Protein AF-A0A8J4RJH8-F1 (afdb_monomer)

pLDDT: mean 75.33, std 25.49, range [30.14, 98.44]

Sequence (148 aa):
MELISSLPAVDIFRQKHEINLADLAVNKIEKCAFHELIDPHLGFESDDGVRTMTILVAKLAFQCLQQDTETRPSMDEVLEALKKIQSGKDAHEDQEMAYDDAGILNVQQPASPDLDEVRVLRNKRLPVSIEDVTDFWTSRPTTPNVSG

Organism: NCBI:txid60419

Nearest PDB structures (foldseek):
  7xdx-assembly2_B  TM=8.743E-01  e=8.178E-04  Arabidopsis thaliana
  7xdv-assembly2_B  TM=8.844E-01  e=1.635E-03  Arabidopsis thaliana
  7xdw-assembly2_B  TM=8.854E-01  e=1.945E-03  Arabidopsis thaliana
  6j5u-assembly1_B  TM=8.355E-01  e=6.981E-02  Arabidopsis thaliana
  8opc-assembly1_Aa  TM=2.455E-01  e=4.213E+00  Potato virus Y strain NTN

Structure (mmCIF, N/CA/C/O backbone):
data_AF-A0A8J4RJH8-F1
#
_entry.id   AF-A0A8J4RJH8-F1
#
loop_
_atom_site.group_PDB
_atom_site.id
_atom_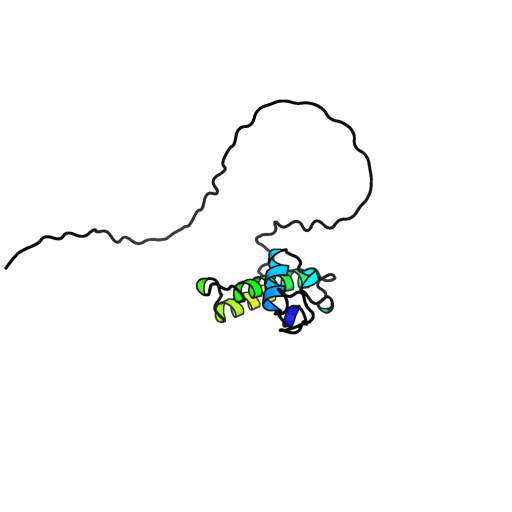site.type_symbol
_atom_site.label_atom_id
_atom_site.label_alt_id
_atom_site.label_comp_id
_atom_site.label_asym_id
_atom_site.label_entity_id
_atom_site.label_seq_id
_atom_site.pdbx_PDB_ins_code
_atom_site.Cartn_x
_atom_site.Cartn_y
_atom_site.Cartn_z
_atom_site.occupancy
_atom_site.B_iso_or_equiv
_atom_site.auth_seq_id
_atom_site.auth_comp_id
_atom_site.auth_asym_id
_atom_site.auth_atom_id
_atom_site.pdbx_PDB_model_num
ATOM 1 N N . MET A 1 1 ? -3.289 -4.112 0.891 1.00 94.12 1 MET A N 1
ATOM 2 C CA . MET A 1 1 ? -1.961 -4.632 1.286 1.00 94.12 1 MET A CA 1
ATOM 3 C C . MET A 1 1 ? -1.730 -6.056 0.820 1.00 94.12 1 MET A C 1
ATOM 5 O O . MET A 1 1 ? -0.709 -6.271 0.193 1.00 94.12 1 MET A O 1
ATOM 9 N N . GLU A 1 2 ? -2.665 -6.987 1.043 1.00 96.88 2 GLU A N 1
ATOM 10 C CA . GLU A 1 2 ? -2.507 -8.415 0.686 1.00 96.88 2 GLU A CA 1
ATOM 11 C C . GLU A 1 2 ? -2.055 -8.648 -0.763 1.00 96.88 2 GLU A C 1
ATOM 13 O O . GLU A 1 2 ? -1.219 -9.505 -1.011 1.00 96.88 2 GLU A O 1
ATOM 18 N N . LEU A 1 3 ? -2.551 -7.844 -1.710 1.00 96.44 3 LEU A N 1
ATOM 19 C CA . LEU A 1 3 ? -2.233 -7.986 -3.133 1.00 96.44 3 LEU A CA 1
ATOM 20 C C . LEU A 1 3 ? -0.740 -7.836 -3.463 1.00 96.44 3 LEU A C 1
ATOM 22 O O . LEU A 1 3 ? -0.245 -8.554 -4.321 1.00 96.44 3 LEU A O 1
ATOM 26 N N . ILE A 1 4 ? -0.044 -6.884 -2.833 1.00 96.88 4 ILE A N 1
ATOM 27 C CA . ILE A 1 4 ? 1.361 -6.592 -3.163 1.00 96.88 4 ILE A CA 1
ATOM 28 C C . ILE A 1 4 ? 2.345 -7.347 -2.272 1.00 96.88 4 ILE A C 1
ATOM 30 O O . ILE A 1 4 ? 3.518 -7.424 -2.612 1.00 96.88 4 ILE A O 1
ATOM 34 N N . SER A 1 5 ? 1.885 -7.862 -1.129 1.00 97.44 5 SER A N 1
ATOM 35 C CA . SER A 1 5 ? 2.726 -8.590 -0.178 1.00 97.44 5 SER A CA 1
ATOM 36 C C . SER A 1 5 ? 2.574 -10.104 -0.269 1.00 97.44 5 SER A C 1
ATOM 38 O O . SER A 1 5 ? 3.444 -10.825 0.208 1.00 97.44 5 SER A O 1
ATOM 40 N N . SER A 1 6 ? 1.454 -10.600 -0.806 1.00 97.56 6 SER A N 1
ATOM 41 C CA . SER A 1 6 ? 1.066 -12.019 -0.754 1.00 97.56 6 SER A CA 1
ATOM 42 C C . SER A 1 6 ? 1.031 -12.599 0.671 1.00 97.56 6 SER A C 1
ATOM 44 O O . SER A 1 6 ? 1.065 -13.813 0.872 1.00 97.56 6 SER A O 1
ATOM 46 N N . LEU A 1 7 ? 0.940 -11.732 1.684 1.00 96.62 7 LEU A N 1
ATOM 47 C CA . LEU A 1 7 ? 0.889 -12.101 3.094 1.00 96.62 7 LEU A CA 1
ATOM 48 C C . LEU A 1 7 ? -0.561 -12.149 3.595 1.00 96.62 7 LEU A C 1
ATOM 50 O O . LEU A 1 7 ? -1.381 -11.335 3.167 1.00 96.62 7 LEU A O 1
ATOM 54 N N . PRO A 1 8 ? -0.887 -13.026 4.563 1.00 97.38 8 PRO A N 1
ATOM 55 C CA . PRO A 1 8 ? -2.215 -13.041 5.165 1.00 97.38 8 PRO A CA 1
ATOM 56 C C . PRO A 1 8 ? -2.471 -11.758 5.965 1.00 97.38 8 PRO A C 1
ATOM 58 O O . PRO A 1 8 ? -1.561 -11.242 6.632 1.00 97.38 8 PRO A O 1
ATOM 61 N N . ALA A 1 9 ? -3.725 -11.289 5.947 1.00 97.50 9 ALA A N 1
ATOM 62 C CA . ALA A 1 9 ? -4.177 -10.123 6.709 1.00 97.50 9 ALA A CA 1
ATOM 63 C C . ALA A 1 9 ? -3.874 -10.218 8.213 1.00 97.50 9 ALA A C 1
ATOM 65 O O . ALA A 1 9 ? -3.610 -9.199 8.849 1.00 97.50 9 ALA A O 1
ATOM 66 N N . VAL A 1 10 ? -3.894 -11.427 8.780 1.00 97.50 10 VAL A N 1
ATOM 67 C CA . VAL A 1 10 ? -3.597 -11.687 10.192 1.00 97.50 10 VAL A CA 1
ATOM 68 C C . VAL A 1 10 ? -2.650 -12.875 10.305 1.00 97.50 10 VAL A C 1
ATOM 70 O O . VAL A 1 10 ? -2.921 -13.939 9.753 1.00 97.50 10 VAL A O 1
ATOM 73 N N . ASP A 1 11 ? -1.568 -12.701 11.057 1.00 97.62 11 ASP A N 1
ATOM 74 C CA . ASP A 1 11 ? -0.585 -13.744 11.340 1.00 97.62 11 ASP A CA 1
ATOM 75 C C . ASP A 1 11 ? -0.105 -13.642 12.792 1.00 97.62 11 ASP A C 1
ATOM 77 O O . ASP A 1 11 ? 0.638 -12.737 13.173 1.00 97.62 11 ASP A O 1
ATOM 81 N N . ILE A 1 12 ? -0.549 -14.588 13.619 1.00 96.56 12 ILE A N 1
ATOM 82 C CA . ILE A 1 12 ? -0.264 -14.618 15.060 1.00 96.56 12 ILE A CA 1
ATOM 83 C C . ILE A 1 12 ? 1.192 -14.968 15.389 1.00 96.56 12 ILE A C 1
ATOM 85 O O . ILE A 1 12 ? 1.592 -14.841 16.545 1.00 96.56 12 ILE A O 1
ATOM 89 N N . PHE A 1 13 ? 1.969 -15.422 14.402 1.00 96.62 13 PHE A N 1
ATOM 90 C CA . PHE A 1 13 ? 3.376 -15.769 14.584 1.00 96.62 13 PHE A CA 1
ATOM 91 C C . PHE A 1 13 ? 4.320 -14.586 14.318 1.00 96.62 13 PHE A C 1
ATOM 93 O O . PHE A 1 13 ? 5.511 -14.688 14.616 1.00 96.62 13 PHE A O 1
ATOM 100 N N . ARG A 1 14 ? 3.812 -13.456 13.801 1.00 93.81 14 ARG A N 1
ATOM 101 C CA . ARG A 1 14 ? 4.585 -12.213 13.637 1.00 93.81 14 ARG A CA 1
ATOM 102 C C . ARG A 1 14 ? 4.897 -11.553 14.977 1.00 93.81 14 ARG A C 1
ATOM 104 O O . ARG A 1 14 ? 4.369 -11.915 16.030 1.00 93.81 14 ARG A O 1
ATOM 111 N N . GLN A 1 15 ? 5.749 -10.528 14.933 1.00 93.00 15 GLN A N 1
ATOM 112 C CA . GLN A 1 15 ? 5.974 -9.676 16.095 1.00 93.00 15 GLN A CA 1
ATOM 113 C C . GLN A 1 15 ? 4.648 -9.091 16.588 1.00 93.00 15 GLN A C 1
ATOM 115 O O . GLN A 1 15 ? 3.759 -8.773 15.803 1.00 93.00 15 GLN A O 1
ATOM 120 N N . LYS A 1 16 ? 4.521 -8.920 17.908 1.00 91.31 16 LYS A N 1
ATOM 121 C CA . LYS A 1 16 ? 3.257 -8.543 18.565 1.00 91.31 16 LYS A CA 1
ATOM 122 C C . LYS A 1 16 ? 2.584 -7.292 17.973 1.00 91.31 16 LYS A C 1
ATOM 124 O O . LYS A 1 16 ? 1.367 -7.183 18.043 1.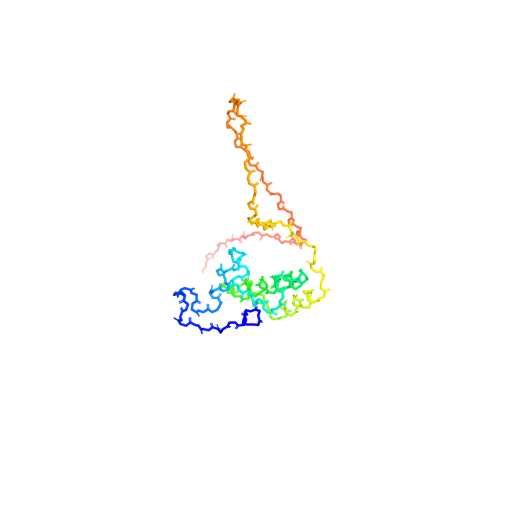00 91.31 16 LYS A O 1
ATOM 129 N N . HIS A 1 17 ? 3.362 -6.364 17.419 1.00 91.31 17 HIS A N 1
ATOM 130 C CA . HIS A 1 17 ? 2.888 -5.110 16.826 1.00 91.31 17 HIS A CA 1
ATOM 131 C C . HIS A 1 17 ? 2.722 -5.167 15.295 1.00 91.31 17 HIS A C 1
ATOM 133 O O . HIS A 1 17 ? 2.472 -4.145 14.677 1.00 91.31 17 HIS A O 1
ATOM 139 N N . GLU A 1 18 ? 2.874 -6.345 14.688 1.00 94.31 18 GLU A N 1
ATOM 140 C CA . GLU A 1 18 ? 2.792 -6.582 13.238 1.00 94.31 18 GLU A CA 1
ATOM 141 C C . GLU A 1 18 ? 1.884 -7.784 12.908 1.00 94.31 18 GLU A C 1
ATOM 143 O O . GLU A 1 18 ? 1.876 -8.281 11.781 1.00 94.31 18 GLU A O 1
ATOM 148 N N . ILE A 1 19 ? 1.108 -8.273 13.888 1.00 97.19 19 ILE A N 1
ATOM 149 C CA . ILE A 1 19 ? 0.159 -9.385 13.704 1.00 97.19 19 ILE A CA 1
ATOM 150 C C . ILE A 1 19 ? -0.830 -9.058 12.582 1.00 97.19 19 ILE A C 1
ATOM 152 O O . ILE A 1 19 ? -1.120 -9.909 11.740 1.00 97.19 19 ILE A O 1
ATOM 156 N N . ASN A 1 20 ? -1.334 -7.822 12.556 1.00 97.31 20 ASN A N 1
ATOM 157 C CA . ASN A 1 20 ? -2.140 -7.325 11.454 1.00 97.31 20 ASN A CA 1
ATOM 158 C C . ASN A 1 20 ? -1.225 -6.859 10.315 1.00 97.31 20 ASN A C 1
ATOM 160 O O . ASN A 1 20 ? -0.275 -6.105 10.525 1.00 97.31 20 ASN A O 1
ATOM 164 N N . LEU A 1 21 ? -1.541 -7.271 9.091 1.00 97.88 21 LEU A N 1
ATOM 165 C CA . LEU A 1 21 ? -0.817 -6.850 7.899 1.00 97.88 21 LEU A CA 1
ATOM 166 C C . LEU A 1 21 ? -0.846 -5.328 7.692 1.00 97.88 21 LEU A C 1
ATOM 168 O O . LEU A 1 21 ? 0.108 -4.787 7.148 1.00 97.88 21 LEU A O 1
ATOM 172 N N . ALA A 1 22 ? -1.905 -4.636 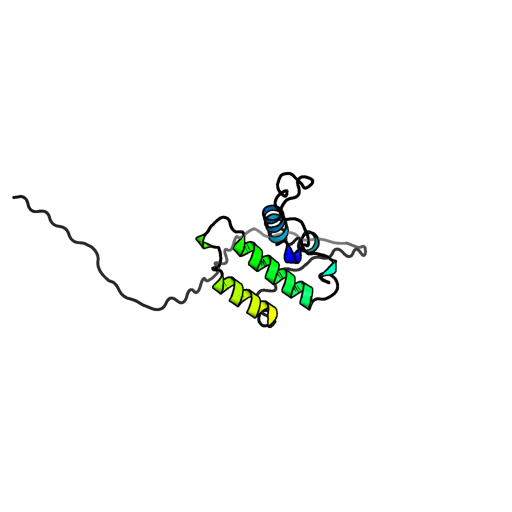8.113 1.00 97.56 22 ALA A N 1
ATOM 173 C CA . AL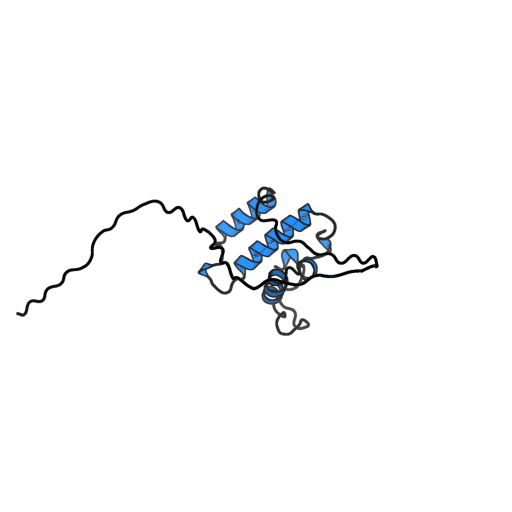A A 1 22 ? -1.977 -3.178 8.074 1.00 97.56 22 ALA A CA 1
ATOM 174 C C . ALA A 1 22 ? -0.922 -2.526 8.981 1.00 97.56 22 ALA A C 1
ATOM 176 O O . ALA A 1 22 ? -0.265 -1.581 8.554 1.00 97.56 22 ALA A O 1
ATOM 177 N N . ASP A 1 23 ? -0.707 -3.060 10.186 1.00 97.12 23 ASP A N 1
ATOM 178 C CA . ASP A 1 23 ? 0.298 -2.532 11.116 1.00 97.12 23 ASP A CA 1
ATOM 179 C C . ASP A 1 23 ? 1.719 -2.808 10.601 1.00 97.12 23 ASP A C 1
ATOM 181 O O . ASP A 1 23 ? 2.572 -1.919 10.605 1.00 97.12 23 ASP A O 1
ATOM 185 N N . LEU A 1 24 ? 1.950 -4.019 10.073 1.00 97.50 24 LEU A N 1
ATOM 186 C CA . LEU A 1 24 ? 3.192 -4.367 9.378 1.00 97.50 24 LEU A CA 1
ATOM 187 C C . LEU A 1 24 ? 3.455 -3.401 8.213 1.00 97.50 24 LEU A C 1
ATOM 189 O O . LEU A 1 24 ? 4.541 -2.842 8.093 1.00 97.50 24 LEU A O 1
ATOM 193 N N . ALA A 1 25 ? 2.450 -3.183 7.368 1.00 97.75 25 ALA A N 1
ATOM 194 C CA . ALA A 1 25 ? 2.515 -2.296 6.216 1.00 97.75 25 ALA A CA 1
ATOM 195 C C . ALA A 1 25 ? 2.905 -0.864 6.590 1.00 97.75 25 ALA A C 1
ATOM 197 O O . ALA A 1 25 ? 3.835 -0.319 6.000 1.00 97.75 25 ALA A O 1
ATOM 198 N N . VAL A 1 26 ? 2.220 -0.272 7.571 1.00 96.75 26 VAL A N 1
ATOM 199 C CA . VAL A 1 26 ? 2.517 1.080 8.067 1.00 96.75 26 VAL A CA 1
ATOM 200 C C . VAL A 1 26 ? 3.971 1.161 8.537 1.00 96.75 26 VAL A C 1
ATOM 202 O O . VAL A 1 26 ? 4.719 2.006 8.052 1.00 96.75 26 VAL A O 1
ATOM 205 N N . ASN A 1 27 ? 4.409 0.214 9.372 1.00 96.00 27 ASN A N 1
ATOM 206 C CA . ASN A 1 27 ? 5.771 0.167 9.906 1.00 96.00 27 ASN A CA 1
ATOM 207 C C . ASN A 1 27 ? 6.843 0.076 8.805 1.00 96.00 27 ASN A C 1
ATOM 209 O O . ASN A 1 27 ? 7.822 0.826 8.830 1.00 96.00 27 ASN A O 1
ATOM 213 N N . LYS A 1 28 ? 6.670 -0.824 7.826 1.00 97.12 28 LYS A N 1
ATOM 214 C CA . LYS A 1 28 ? 7.652 -1.005 6.745 1.00 97.12 28 LYS A CA 1
ATOM 215 C C . LYS A 1 28 ? 7.682 0.178 5.783 1.00 97.12 28 LYS A C 1
ATOM 217 O O . LYS A 1 28 ? 8.767 0.564 5.359 1.00 97.12 28 LYS A O 1
ATOM 222 N N . ILE A 1 29 ? 6.534 0.782 5.472 1.00 97.00 29 ILE A N 1
ATOM 223 C CA . ILE A 1 29 ? 6.466 1.933 4.560 1.00 97.00 29 ILE A CA 1
ATOM 224 C C . ILE A 1 29 ? 7.095 3.177 5.194 1.00 97.00 29 ILE A C 1
ATOM 226 O O . ILE A 1 29 ? 7.895 3.835 4.537 1.00 97.00 29 ILE A O 1
ATOM 230 N N . GLU A 1 30 ? 6.821 3.468 6.470 1.00 95.00 30 GLU A N 1
ATOM 231 C CA . GLU A 1 30 ? 7.445 4.600 7.180 1.00 95.00 30 GLU A CA 1
ATOM 232 C C . GLU A 1 30 ? 8.971 4.481 7.245 1.00 95.00 30 GLU A C 1
ATOM 234 O O . GLU A 1 30 ? 9.687 5.475 7.148 1.00 95.00 30 GLU A O 1
ATOM 239 N N . LYS A 1 31 ? 9.481 3.251 7.365 1.00 96.12 31 LYS A N 1
ATOM 240 C CA . LYS A 1 31 ? 10.920 2.955 7.366 1.00 96.12 31 LYS A CA 1
ATOM 241 C C . LYS A 1 31 ? 11.518 2.805 5.967 1.00 96.12 31 LYS A C 1
ATOM 243 O O . LYS A 1 31 ? 12.697 2.487 5.858 1.00 96.12 31 LYS A O 1
ATOM 248 N N . CYS A 1 32 ? 10.722 2.985 4.912 1.00 95.69 32 CYS A N 1
ATOM 249 C CA . CYS A 1 32 ? 11.115 2.729 3.525 1.00 95.69 32 CYS A CA 1
ATOM 250 C C . CYS A 1 32 ? 11.669 1.305 3.284 1.00 95.69 32 CYS A C 1
ATOM 252 O O . CYS A 1 32 ? 12.410 1.060 2.334 1.00 95.69 32 CYS A O 1
ATOM 254 N N . ALA A 1 33 ? 11.276 0.336 4.114 1.00 97.00 33 ALA A N 1
ATOM 255 C CA . ALA A 1 33 ? 11.692 -1.063 4.050 1.00 97.00 33 ALA A CA 1
ATOM 256 C C . ALA A 1 33 ? 10.787 -1.873 3.100 1.00 97.00 33 ALA A C 1
ATOM 258 O O . ALA A 1 33 ? 10.208 -2.892 3.472 1.00 97.00 33 ALA A O 1
ATOM 259 N N . PHE A 1 34 ? 10.627 -1.400 1.859 1.00 96.81 34 PHE A N 1
ATOM 260 C CA . PHE A 1 34 ? 9.697 -1.986 0.882 1.00 96.81 34 PHE A CA 1
ATOM 261 C C . PHE A 1 34 ? 10.032 -3.436 0.505 1.00 96.81 34 PHE A C 1
ATOM 263 O O . PHE A 1 34 ? 9.121 -4.225 0.273 1.00 96.81 34 PHE A O 1
ATOM 270 N N . HIS A 1 35 ? 11.316 -3.802 0.504 1.00 95.75 35 HIS A N 1
ATOM 271 C CA . HIS A 1 35 ? 11.787 -5.164 0.232 1.00 95.75 35 HIS A CA 1
ATOM 272 C C . HIS A 1 35 ? 11.319 -6.191 1.281 1.00 95.75 35 HIS A C 1
ATOM 274 O O . HIS A 1 35 ? 11.205 -7.370 0.977 1.00 95.75 35 HIS A O 1
ATOM 280 N N . GLU A 1 36 ? 11.003 -5.754 2.506 1.00 95.56 36 GLU A N 1
ATOM 281 C CA . GLU A 1 36 ? 10.442 -6.620 3.555 1.00 95.56 36 GLU A CA 1
ATOM 282 C C . GLU A 1 36 ? 8.909 -6.737 3.476 1.00 95.56 36 GLU A C 1
ATOM 284 O O . GLU A 1 36 ? 8.305 -7.507 4.225 1.00 95.56 36 GLU A O 1
ATOM 289 N N . LEU A 1 37 ? 8.264 -5.940 2.618 1.00 96.94 37 LEU A N 1
ATOM 290 C CA . LEU A 1 37 ? 6.808 -5.837 2.511 1.00 96.94 37 LEU A CA 1
ATOM 291 C C . LEU A 1 37 ? 6.266 -6.375 1.184 1.00 96.94 37 LEU A C 1
ATOM 293 O O . LEU A 1 37 ? 5.170 -6.930 1.168 1.00 96.94 37 LEU A O 1
ATOM 297 N N . ILE A 1 38 ? 6.980 -6.151 0.083 1.00 97.56 38 ILE A N 1
ATOM 298 C CA . ILE A 1 38 ? 6.535 -6.491 -1.270 1.00 97.56 38 ILE A CA 1
ATOM 299 C C . ILE A 1 38 ? 6.952 -7.923 -1.604 1.00 97.56 38 ILE A C 1
ATOM 301 O O . ILE A 1 38 ? 8.081 -8.325 -1.337 1.00 97.56 38 ILE A O 1
ATOM 305 N N . ASP A 1 39 ? 6.041 -8.678 -2.216 1.00 97.50 39 ASP A N 1
ATOM 306 C CA . ASP A 1 39 ? 6.299 -10.044 -2.657 1.00 97.50 39 ASP A CA 1
ATOM 307 C C . ASP A 1 39 ? 7.454 -10.066 -3.683 1.00 97.50 39 ASP A C 1
ATOM 309 O O . ASP A 1 39 ? 7.337 -9.456 -4.757 1.00 97.50 39 ASP A O 1
ATOM 313 N N . PRO A 1 40 ? 8.563 -10.781 -3.407 1.00 94.25 40 PRO A N 1
ATOM 314 C CA . PRO A 1 40 ? 9.696 -10.867 -4.326 1.00 94.25 40 PRO A CA 1
ATOM 315 C C . PRO A 1 40 ? 9.319 -11.471 -5.689 1.00 94.25 40 PRO A C 1
ATOM 317 O O . PRO A 1 40 ? 9.960 -11.167 -6.697 1.00 94.25 40 PRO A O 1
ATOM 320 N N . HIS A 1 41 ? 8.256 -12.278 -5.764 1.00 95.88 41 HIS A N 1
ATOM 321 C CA . HIS A 1 41 ? 7.783 -12.883 -7.011 1.00 95.88 41 HIS A CA 1
ATOM 322 C C . HIS A 1 41 ? 7.089 -11.901 -7.958 1.00 95.88 41 HIS A C 1
ATOM 324 O O . HIS A 1 41 ? 6.879 -12.239 -9.123 1.00 95.88 41 HIS A O 1
ATOM 330 N N . LEU A 1 42 ? 6.783 -10.679 -7.510 1.00 94.94 42 LEU A N 1
ATOM 331 C CA . LEU A 1 42 ? 6.277 -9.627 -8.391 1.00 94.94 42 LEU A CA 1
ATOM 332 C C . LEU A 1 42 ? 7.368 -9.049 -9.303 1.00 94.94 42 LEU A C 1
ATOM 334 O O . LEU A 1 42 ? 7.038 -8.354 -10.253 1.00 94.94 42 LEU A O 1
ATOM 338 N N . GLY A 1 43 ? 8.650 -9.345 -9.058 1.00 94.06 43 GLY A N 1
ATOM 339 C CA . GLY A 1 43 ? 9.763 -8.772 -9.821 1.00 94.06 43 GLY A CA 1
ATOM 340 C C . GLY A 1 43 ? 10.255 -7.434 -9.267 1.00 94.06 43 GLY A C 1
ATOM 341 O O . GLY A 1 43 ? 10.952 -6.707 -9.967 1.00 94.06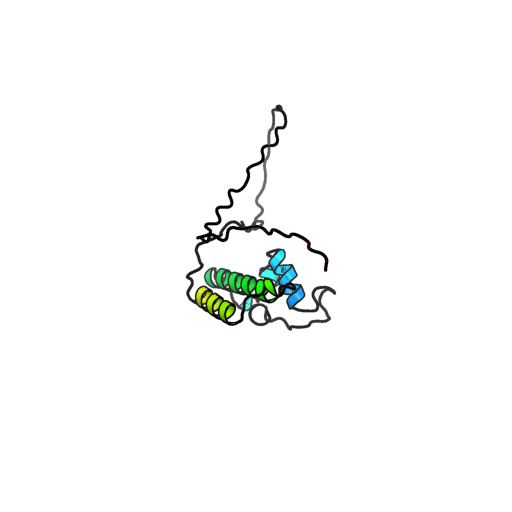 43 GLY A O 1
ATOM 342 N N . PHE A 1 44 ? 9.939 -7.122 -8.006 1.00 94.81 44 PHE A N 1
ATOM 343 C CA . PHE A 1 44 ? 10.321 -5.878 -7.324 1.00 94.81 44 PHE A CA 1
ATOM 344 C C . PHE A 1 44 ? 11.830 -5.573 -7.368 1.00 94.81 44 PHE A C 1
ATOM 346 O O . PHE A 1 44 ? 12.247 -4.421 -7.509 1.00 94.81 44 PHE A O 1
ATOM 353 N N . GLU A 1 45 ? 12.667 -6.604 -7.267 1.00 93.50 45 GLU A N 1
ATOM 354 C CA . GLU A 1 45 ? 14.123 -6.448 -7.338 1.00 93.50 45 GLU A CA 1
ATOM 355 C C . GLU A 1 45 ? 14.662 -6.485 -8.775 1.00 93.50 45 GLU A C 1
ATOM 357 O O . GLU A 1 45 ? 15.765 -6.008 -9.018 1.00 93.50 45 GLU A O 1
ATOM 362 N N . SER A 1 46 ? 13.897 -7.022 -9.730 1.00 94.75 46 SER A N 1
ATOM 363 C CA . SER A 1 46 ? 14.374 -7.342 -11.085 1.00 94.75 46 SER A CA 1
ATOM 364 C C . SER A 1 46 ? 13.894 -6.384 -12.179 1.00 94.75 46 SER A C 1
ATOM 366 O O . SER A 1 46 ? 14.547 -6.292 -13.215 1.00 94.75 46 SER A O 1
ATOM 368 N N . ASP A 1 47 ? 12.774 -5.690 -11.978 1.00 95.25 47 ASP A N 1
ATOM 369 C CA . ASP A 1 47 ? 12.183 -4.759 -12.943 1.00 95.25 47 ASP A CA 1
ATOM 370 C C . ASP A 1 47 ? 11.920 -3.403 -12.270 1.00 95.25 47 ASP A C 1
ATOM 372 O O . ASP A 1 47 ? 11.104 -3.288 -11.352 1.00 95.25 47 ASP A O 1
ATOM 376 N N . ASP A 1 48 ? 12.622 -2.362 -12.727 1.00 93.94 48 ASP A N 1
ATOM 377 C CA . ASP A 1 48 ? 12.521 -1.010 -12.165 1.00 93.94 48 ASP A CA 1
ATOM 378 C C . ASP A 1 48 ? 11.127 -0.389 -12.357 1.00 93.94 48 ASP A C 1
ATOM 380 O O . ASP A 1 48 ? 10.661 0.366 -11.501 1.00 93.94 48 ASP A O 1
ATOM 384 N N . GLY A 1 49 ? 10.432 -0.717 -13.451 1.00 94.31 49 GLY A N 1
ATOM 385 C CA . GLY A 1 49 ? 9.065 -0.262 -13.693 1.00 94.31 49 GLY A CA 1
ATOM 386 C C . GLY A 1 49 ? 8.105 -0.863 -12.673 1.00 94.31 49 GLY A C 1
ATOM 387 O O . GLY A 1 49 ? 7.330 -0.140 -12.042 1.00 94.31 49 GLY A O 1
ATOM 388 N N . VAL A 1 50 ? 8.216 -2.171 -12.434 1.00 94.50 50 VAL A N 1
ATOM 389 C CA . VAL A 1 50 ? 7.447 -2.857 -11.391 1.00 94.50 50 V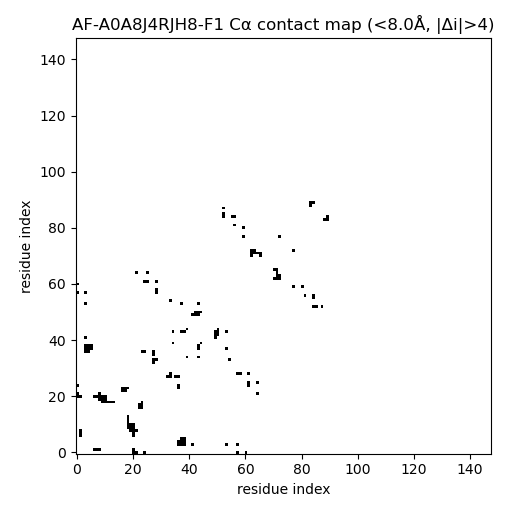AL A CA 1
ATOM 390 C C . VAL A 1 50 ? 7.803 -2.326 -10.008 1.00 94.50 50 VAL A C 1
ATOM 392 O O . VAL A 1 50 ? 6.897 -2.074 -9.209 1.00 94.50 50 VAL A O 1
ATOM 395 N N . ARG A 1 51 ? 9.091 -2.103 -9.717 1.00 95.44 51 ARG A N 1
ATOM 396 C CA . ARG A 1 51 ? 9.543 -1.510 -8.452 1.00 95.44 51 ARG A CA 1
ATOM 397 C C . ARG A 1 51 ? 8.838 -0.184 -8.193 1.00 95.44 51 ARG A C 1
ATOM 399 O O . ARG A 1 51 ? 8.195 -0.028 -7.154 1.00 95.44 51 ARG A O 1
ATOM 406 N N . THR A 1 52 ? 8.903 0.742 -9.148 1.00 95.81 52 THR A N 1
ATOM 407 C CA . THR A 1 52 ? 8.281 2.064 -9.025 1.00 95.81 52 THR A CA 1
ATOM 408 C C . THR A 1 52 ? 6.767 1.955 -8.870 1.00 95.81 52 THR A C 1
ATOM 410 O O . THR A 1 52 ? 6.211 2.515 -7.926 1.00 95.81 52 THR A O 1
ATOM 413 N N . MET A 1 53 ? 6.086 1.193 -9.732 1.00 95.81 53 MET A N 1
ATOM 414 C CA . MET A 1 53 ? 4.629 1.034 -9.652 1.00 95.81 53 MET A CA 1
ATOM 415 C C . MET A 1 53 ? 4.192 0.444 -8.308 1.00 95.81 53 MET A C 1
ATOM 417 O O . MET A 1 53 ? 3.237 0.927 -7.701 1.00 95.81 53 MET A O 1
ATOM 421 N N . THR A 1 54 ? 4.905 -0.564 -7.805 1.00 96.25 54 THR A N 1
ATOM 422 C CA . THR A 1 54 ? 4.539 -1.236 -6.552 1.00 96.25 54 THR A CA 1
ATOM 423 C C . THR A 1 54 ? 4.810 -0.350 -5.334 1.00 96.25 54 THR A C 1
ATOM 425 O O . THR A 1 54 ? 4.002 -0.345 -4.406 1.00 96.25 54 THR A O 1
ATOM 428 N N . ILE A 1 55 ? 5.866 0.476 -5.353 1.00 96.81 55 ILE A N 1
ATOM 429 C CA . ILE A 1 55 ? 6.090 1.515 -4.328 1.00 96.81 55 ILE A CA 1
ATOM 430 C C . ILE A 1 55 ? 4.947 2.531 -4.334 1.00 96.81 55 ILE A C 1
ATOM 432 O O . ILE A 1 55 ? 4.435 2.873 -3.269 1.00 96.81 55 ILE A O 1
ATOM 436 N N . LEU A 1 56 ? 4.506 2.994 -5.507 1.00 97.31 56 LEU A N 1
ATOM 437 C CA . LEU A 1 56 ? 3.385 3.934 -5.602 1.00 97.31 56 LEU A CA 1
ATOM 438 C C . LEU A 1 56 ? 2.086 3.322 -5.059 1.00 97.31 56 LEU A C 1
ATOM 440 O O . LEU A 1 56 ? 1.380 3.971 -4.287 1.00 97.31 56 LEU A O 1
ATOM 444 N N . VAL A 1 57 ? 1.803 2.054 -5.376 1.00 97.88 57 VAL A N 1
ATOM 445 C CA . VAL A 1 57 ? 0.658 1.326 -4.803 1.00 97.88 57 VAL A CA 1
ATOM 446 C C . VAL A 1 57 ? 0.793 1.180 -3.285 1.00 97.88 57 VAL A C 1
ATOM 448 O O . VAL A 1 57 ? -0.189 1.374 -2.570 1.00 97.88 57 VAL A O 1
ATOM 451 N N . ALA A 1 58 ? 1.990 0.882 -2.768 1.00 97.94 58 ALA A N 1
ATOM 452 C CA . ALA A 1 58 ? 2.236 0.806 -1.329 1.00 97.94 58 ALA A CA 1
ATOM 453 C C . ALA A 1 58 ? 1.977 2.158 -0.644 1.00 97.94 58 ALA A C 1
ATOM 455 O O . ALA A 1 58 ? 1.268 2.207 0.359 1.00 97.94 58 ALA A O 1
ATOM 456 N N . LYS A 1 59 ? 2.467 3.264 -1.219 1.00 96.81 59 LYS A N 1
ATOM 457 C CA . LYS A 1 59 ? 2.223 4.628 -0.719 1.00 96.81 59 LYS A CA 1
ATOM 458 C C . LYS A 1 59 ? 0.734 4.991 -0.733 1.00 96.81 59 LYS A C 1
ATOM 460 O O . LYS A 1 59 ? 0.235 5.531 0.250 1.00 96.81 59 LYS A O 1
ATOM 465 N N . LEU A 1 60 ? 0.005 4.649 -1.796 1.00 97.75 60 LEU A N 1
ATOM 466 C CA . LEU A 1 60 ? -1.446 4.854 -1.853 1.00 97.75 60 LEU A CA 1
ATOM 467 C C . LEU A 1 60 ? -2.170 4.032 -0.776 1.00 97.75 60 LEU A C 1
ATOM 469 O O . LEU A 1 60 ? -3.058 4.526 -0.081 1.00 97.75 60 LEU A O 1
ATOM 473 N N . ALA A 1 61 ? -1.768 2.776 -0.589 1.00 97.44 61 ALA A N 1
ATOM 474 C CA . ALA A 1 61 ? -2.351 1.928 0.438 1.00 97.44 61 ALA A CA 1
ATOM 475 C C . ALA A 1 61 ? -2.039 2.434 1.858 1.00 97.44 61 ALA A C 1
ATOM 477 O O . ALA A 1 61 ? -2.906 2.357 2.725 1.00 97.44 61 ALA A O 1
ATOM 478 N N . PHE A 1 62 ? -0.861 3.018 2.092 1.00 96.69 62 PHE A N 1
ATOM 479 C CA . PHE A 1 62 ? -0.524 3.688 3.351 1.00 96.69 62 PHE A CA 1
ATOM 480 C C . PHE A 1 62 ? -1.491 4.834 3.675 1.00 96.69 62 PHE A C 1
ATOM 482 O O . PHE A 1 62 ? -1.946 4.941 4.813 1.00 96.69 62 PHE A O 1
ATOM 489 N N . GLN A 1 63 ? -1.865 5.644 2.680 1.00 96.81 63 GLN A N 1
ATOM 490 C CA . GLN A 1 63 ? -2.873 6.698 2.851 1.00 96.81 63 GLN A CA 1
ATOM 491 C C . GLN A 1 63 ? -4.249 6.112 3.207 1.00 96.81 63 GLN A C 1
ATOM 493 O O . GLN A 1 63 ? -4.935 6.611 4.095 1.00 96.81 63 GLN A O 1
ATOM 498 N N . CYS A 1 64 ? -4.634 4.996 2.584 1.00 97.62 64 CYS A N 1
ATOM 499 C CA . CYS A 1 64 ? -5.895 4.311 2.891 1.00 97.62 64 CYS A CA 1
ATOM 500 C C . CYS A 1 64 ? -5.940 3.736 4.321 1.00 97.62 64 CYS A C 1
ATOM 502 O O . CYS A 1 64 ? -7.020 3.561 4.887 1.00 97.62 64 CYS A O 1
ATOM 504 N N . LEU A 1 65 ? -4.778 3.414 4.897 1.00 96.31 65 LEU A N 1
ATOM 505 C CA . LEU A 1 65 ? -4.643 2.809 6.223 1.00 96.31 65 LEU A CA 1
ATOM 506 C C . LEU A 1 65 ? -4.522 3.823 7.369 1.00 96.31 65 LEU A C 1
ATOM 508 O O . LEU A 1 65 ? -4.513 3.405 8.527 1.00 96.31 65 LEU A O 1
ATOM 512 N N . GLN A 1 66 ? -4.448 5.128 7.084 1.00 93.94 66 GLN A N 1
ATOM 513 C CA . GLN A 1 66 ? -4.279 6.156 8.118 1.00 93.94 66 GLN A CA 1
ATOM 514 C C . GLN A 1 66 ? -5.364 6.073 9.190 1.00 93.94 66 GLN A C 1
ATOM 516 O O . GLN A 1 66 ? -6.519 5.798 8.888 1.00 93.94 66 GLN A O 1
ATOM 521 N N . GLN A 1 67 ? -5.030 6.302 10.459 1.00 92.44 67 GLN A N 1
ATOM 522 C CA . GLN A 1 67 ? -6.050 6.305 11.517 1.00 92.44 67 GLN A CA 1
ATOM 523 C C . GLN A 1 67 ? -6.984 7.513 11.405 1.00 92.44 67 GLN A C 1
ATOM 525 O O . GLN A 1 67 ? -8.175 7.386 11.683 1.00 92.44 67 GLN A O 1
ATOM 530 N N . ASP A 1 68 ? -6.446 8.652 10.970 1.00 93.75 68 ASP A N 1
ATOM 531 C CA . ASP A 1 68 ? -7.209 9.872 10.741 1.00 93.75 68 ASP A CA 1
ATOM 532 C C . ASP A 1 68 ? -8.047 9.751 9.461 1.00 93.75 68 ASP A C 1
ATOM 534 O O . ASP A 1 68 ? -7.512 9.599 8.359 1.00 93.75 68 ASP A O 1
ATOM 538 N N . THR A 1 69 ? -9.368 9.815 9.613 1.00 93.06 69 THR A N 1
ATOM 539 C CA . THR A 1 69 ? -10.326 9.663 8.515 1.00 93.06 69 THR A CA 1
ATOM 540 C C . THR A 1 69 ? -10.244 10.787 7.500 1.00 93.06 69 THR A C 1
ATOM 542 O O . THR A 1 69 ? -10.480 10.528 6.325 1.00 93.06 69 THR A O 1
ATOM 545 N N . GLU A 1 70 ? -9.867 11.995 7.921 1.00 93.69 70 GLU A N 1
ATOM 546 C CA . GLU A 1 70 ? -9.789 13.158 7.030 1.00 93.69 70 GLU A CA 1
ATOM 547 C C . GLU A 1 70 ? -8.611 13.052 6.053 1.00 93.69 70 GLU A C 1
ATOM 549 O O . GLU A 1 70 ? -8.610 13.671 4.994 1.00 93.69 70 GLU A O 1
ATOM 554 N N . THR A 1 71 ? -7.606 12.240 6.394 1.00 91.88 71 THR A N 1
ATOM 555 C CA . THR A 1 71 ? -6.436 11.991 5.538 1.00 91.88 71 THR A CA 1
ATOM 556 C C . THR A 1 71 ? -6.626 10.819 4.578 1.00 91.88 71 THR A C 1
ATOM 558 O O . THR A 1 71 ? -5.796 10.612 3.689 1.00 91.88 71 THR A O 1
ATOM 561 N N . ARG A 1 72 ? -7.695 10.030 4.749 1.00 97.38 72 ARG A N 1
ATOM 562 C CA . ARG A 1 72 ? -7.963 8.882 3.882 1.00 97.38 72 ARG A CA 1
ATOM 563 C C . ARG A 1 72 ? -8.557 9.357 2.559 1.00 97.38 72 ARG A C 1
ATOM 565 O O . ARG A 1 72 ? -9.544 10.089 2.576 1.00 97.38 72 ARG A O 1
ATOM 572 N N . PRO A 1 73 ? -8.040 8.878 1.418 1.00 97.94 73 PRO A N 1
ATOM 573 C CA . PRO A 1 73 ? -8.676 9.139 0.140 1.00 97.94 73 PRO A CA 1
ATOM 574 C C . PRO A 1 73 ? -10.037 8.438 0.065 1.00 97.94 73 PRO A C 1
ATOM 576 O O . PRO A 1 73 ? -10.237 7.337 0.592 1.00 97.94 73 PRO A O 1
ATOM 579 N N . SER A 1 74 ? -10.969 9.062 -0.644 1.00 97.94 74 SER A N 1
ATOM 580 C CA . SER A 1 74 ? -12.206 8.426 -1.084 1.00 97.94 74 SER A CA 1
ATOM 581 C C . SER A 1 74 ? -11.921 7.300 -2.085 1.00 97.94 74 SER A C 1
ATOM 583 O O . SER A 1 74 ? -10.878 7.258 -2.739 1.00 97.94 74 SER A O 1
ATOM 585 N N . MET A 1 75 ? -12.869 6.376 -2.258 1.00 98.06 75 MET A N 1
ATOM 586 C CA . MET A 1 75 ? -12.692 5.268 -3.208 1.00 98.06 75 MET A CA 1
ATOM 587 C C . MET A 1 75 ? -12.557 5.731 -4.666 1.00 98.06 75 MET A C 1
ATOM 589 O O . MET A 1 75 ? -11.862 5.073 -5.440 1.00 98.06 75 MET A O 1
ATOM 593 N N . ASP A 1 76 ? -13.171 6.859 -5.029 1.00 98.44 76 ASP A N 1
ATOM 594 C CA . ASP A 1 76 ? -13.016 7.457 -6.357 1.00 98.44 76 ASP A CA 1
ATOM 595 C C . ASP A 1 76 ? -11.597 8.015 -6.546 1.00 98.44 76 ASP A C 1
ATOM 597 O O . ASP A 1 76 ? -10.965 7.763 -7.572 1.00 98.44 76 ASP A O 1
ATOM 601 N N . GLU A 1 77 ? -11.039 8.688 -5.535 1.00 98.19 77 GLU A N 1
ATOM 602 C CA . GLU A 1 77 ? -9.646 9.157 -5.561 1.00 98.19 77 GLU A CA 1
ATOM 603 C C . GLU A 1 77 ? -8.652 7.994 -5.631 1.00 98.19 77 GLU A C 1
ATOM 605 O O . GLU A 1 77 ? -7.687 8.059 -6.393 1.00 98.19 77 GLU A O 1
ATOM 610 N N . VAL A 1 78 ? -8.908 6.900 -4.901 1.00 98.12 78 VAL A N 1
ATOM 611 C CA . VAL A 1 78 ? -8.110 5.667 -4.991 1.00 98.12 78 VAL A CA 1
ATOM 612 C C . VAL A 1 78 ? -8.146 5.102 -6.410 1.00 98.12 78 VAL A C 1
ATOM 614 O O . VAL A 1 78 ? -7.100 4.743 -6.952 1.00 98.12 78 VAL A O 1
ATOM 617 N N . LEU A 1 79 ? -9.324 5.037 -7.038 1.00 98.25 79 LEU A N 1
ATOM 618 C CA . LEU A 1 79 ? -9.463 4.549 -8.409 1.00 98.25 79 LEU A CA 1
ATOM 619 C C . LEU A 1 79 ? -8.672 5.413 -9.398 1.00 98.25 79 LEU A C 1
ATOM 621 O O . LEU A 1 79 ? -7.957 4.879 -10.248 1.00 98.25 79 LEU A O 1
ATOM 625 N N . GLU A 1 80 ? -8.783 6.735 -9.294 1.00 98.00 80 GLU A N 1
ATOM 626 C CA . GLU A 1 80 ? -8.056 7.651 -10.170 1.00 98.00 80 GLU A CA 1
ATOM 627 C C . GLU A 1 80 ? -6.542 7.580 -9.942 1.00 98.00 80 GLU A C 1
ATOM 629 O O . GLU A 1 80 ? -5.784 7.539 -10.912 1.00 98.00 80 GLU A O 1
ATOM 634 N N . ALA A 1 81 ? -6.083 7.474 -8.692 1.00 97.50 81 ALA A N 1
ATOM 635 C CA . ALA A 1 81 ? -4.672 7.263 -8.376 1.00 97.50 81 ALA A CA 1
ATOM 636 C C . ALA A 1 81 ? -4.146 5.950 -8.980 1.00 97.50 81 ALA A C 1
ATOM 638 O O . ALA A 1 81 ? -3.105 5.942 -9.635 1.00 97.50 81 ALA A O 1
ATOM 639 N N . LEU A 1 82 ? -4.890 4.847 -8.858 1.00 97.69 82 LEU A N 1
ATOM 640 C CA . LEU A 1 82 ? -4.507 3.564 -9.454 1.00 97.69 82 LEU A CA 1
ATOM 641 C C . LEU A 1 82 ? -4.428 3.628 -10.988 1.00 97.69 82 LEU A C 1
ATOM 643 O O . LEU A 1 82 ? -3.490 3.083 -11.571 1.00 97.69 82 LEU A O 1
ATOM 647 N N . LYS A 1 83 ? -5.364 4.319 -11.655 1.00 97.44 83 LYS A N 1
ATOM 648 C CA . LYS A 1 83 ? -5.308 4.538 -13.114 1.00 97.44 83 LYS A CA 1
ATOM 649 C C . LYS A 1 83 ? -4.076 5.348 -13.522 1.00 97.44 83 LYS A C 1
ATOM 651 O O . LYS A 1 83 ? -3.457 5.038 -14.542 1.00 97.44 83 LYS A O 1
ATOM 656 N N . LYS A 1 84 ? -3.706 6.371 -12.744 1.00 96.25 84 LYS A N 1
ATOM 657 C CA . LYS A 1 84 ? -2.500 7.175 -13.000 1.00 96.25 84 LYS A CA 1
ATOM 658 C C . LYS A 1 84 ? -1.234 6.331 -12.879 1.00 96.25 84 LYS A C 1
ATOM 660 O O . LYS A 1 84 ? -0.469 6.290 -13.847 1.00 96.25 84 LYS A O 1
ATOM 665 N N . ILE A 1 85 ? -1.110 5.555 -11.797 1.00 95.88 85 ILE A N 1
ATOM 666 C CA . ILE A 1 85 ? -0.006 4.607 -11.580 1.00 95.88 85 ILE A CA 1
ATOM 667 C C . ILE A 1 85 ? 0.093 3.621 -12.749 1.00 95.88 85 ILE A C 1
ATOM 669 O O . ILE A 1 85 ? 1.168 3.446 -13.317 1.00 95.88 85 ILE A O 1
ATOM 673 N N . GLN A 1 86 ? -1.029 3.023 -13.167 1.00 93.81 86 GLN A N 1
ATOM 674 C CA . GLN A 1 86 ? -1.067 2.096 -14.304 1.00 93.81 86 GLN A CA 1
ATOM 675 C C . GLN A 1 86 ? -0.610 2.751 -15.614 1.00 93.81 86 GLN A C 1
ATOM 677 O O . GLN A 1 86 ? 0.041 2.110 -16.435 1.00 93.81 86 GLN A O 1
ATOM 682 N N . SER A 1 87 ? -0.958 4.021 -15.827 1.00 91.44 87 SER A N 1
ATOM 683 C CA . SER A 1 87 ? -0.599 4.753 -17.043 1.00 91.44 87 SER A CA 1
ATOM 684 C C . SER A 1 87 ? 0.862 5.217 -17.095 1.00 91.44 87 SER A C 1
ATOM 686 O O . SER A 1 87 ? 1.286 5.718 -18.136 1.00 91.44 87 SER A O 1
ATOM 688 N N . GLY A 1 88 ? 1.620 5.085 -15.998 1.00 80.38 88 GLY A N 1
ATOM 689 C CA . GLY A 1 88 ? 3.023 5.508 -15.910 1.00 80.38 88 GLY A CA 1
ATOM 690 C C . GLY A 1 88 ? 3.235 7.026 -15.942 1.00 80.38 88 GLY A C 1
ATOM 691 O O . GLY A 1 88 ? 4.351 7.483 -16.172 1.00 80.38 88 GLY A O 1
ATOM 692 N N . LYS A 1 89 ? 2.177 7.823 -15.737 1.00 64.75 89 LYS A N 1
ATOM 693 C CA . LYS A 1 89 ? 2.226 9.293 -15.839 1.00 64.75 89 LYS A CA 1
ATOM 694 C C . LYS A 1 89 ? 2.853 9.992 -14.627 1.00 64.75 89 LYS A C 1
ATOM 696 O O . LYS A 1 89 ? 3.183 11.164 -14.744 1.00 64.75 89 LYS A O 1
ATOM 701 N N . ASP A 1 90 ? 3.070 9.276 -13.524 1.00 59.41 90 ASP A N 1
ATOM 702 C CA . ASP A 1 90 ? 3.607 9.823 -12.266 1.00 59.41 90 ASP A CA 1
ATOM 703 C C . ASP A 1 90 ? 5.128 9.601 -12.105 1.00 59.41 90 ASP A C 1
ATOM 705 O O . ASP A 1 90 ? 5.676 9.765 -11.020 1.00 59.41 90 ASP A O 1
ATOM 709 N N . ALA A 1 91 ? 5.845 9.216 -13.171 1.00 54.19 91 ALA A N 1
ATOM 710 C CA . ALA A 1 91 ? 7.292 8.957 -13.123 1.00 54.19 91 ALA A CA 1
ATOM 711 C C . ALA A 1 91 ? 8.162 10.226 -12.980 1.00 54.19 91 ALA A C 1
ATOM 713 O O . ALA A 1 91 ? 9.387 10.146 -13.072 1.00 54.19 91 ALA A O 1
ATOM 714 N N . HIS A 1 92 ? 7.556 11.396 -12.778 1.00 53.94 92 HIS A N 1
ATOM 715 C CA . HIS A 1 92 ? 8.270 12.653 -12.623 1.00 53.94 92 HIS A CA 1
ATOM 716 C C . HIS A 1 92 ? 7.528 13.537 -11.620 1.00 53.94 92 HIS A C 1
ATOM 718 O O . HIS A 1 92 ? 6.631 14.269 -12.011 1.00 53.94 92 HIS A O 1
ATOM 724 N N . GLU A 1 93 ? 7.859 13.396 -10.334 1.00 51.72 93 GLU A N 1
ATOM 725 C CA . GLU A 1 93 ? 7.983 14.457 -9.318 1.00 51.72 93 GLU A CA 1
ATOM 726 C C . GLU A 1 93 ? 8.193 13.799 -7.934 1.00 51.72 93 GLU A C 1
ATOM 728 O O . GLU A 1 93 ? 7.519 12.838 -7.570 1.00 51.72 93 GLU A O 1
ATOM 733 N N . ASP A 1 94 ? 9.206 14.290 -7.211 1.00 45.75 94 ASP A N 1
ATOM 734 C CA . ASP A 1 94 ? 9.702 13.869 -5.886 1.00 45.75 94 ASP A CA 1
ATOM 735 C C . ASP A 1 94 ? 10.627 12.632 -5.818 1.00 45.75 94 ASP A C 1
ATOM 737 O O . ASP A 1 94 ? 10.497 11.754 -4.962 1.00 45.75 94 ASP A O 1
ATOM 741 N N . GLN A 1 95 ? 11.652 12.599 -6.678 1.00 47.12 95 GLN A N 1
ATOM 742 C CA . GLN A 1 95 ? 12.894 11.865 -6.400 1.00 47.12 95 GLN A CA 1
ATOM 743 C C . GLN A 1 95 ? 13.842 12.720 -5.545 1.00 47.12 95 GLN A C 1
ATOM 745 O O . GLN A 1 95 ? 14.700 13.415 -6.073 1.00 47.12 95 GLN A O 1
ATOM 750 N N . GLU A 1 96 ? 13.741 12.607 -4.224 1.00 50.66 96 GLU A N 1
ATOM 751 C CA . GLU A 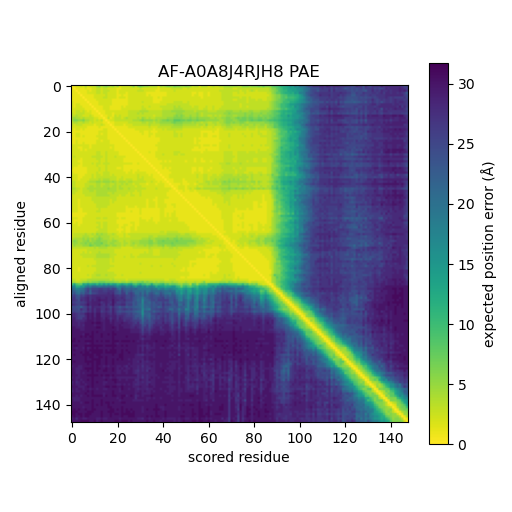1 96 ? 14.905 12.695 -3.330 1.00 50.66 96 GLU A CA 1
ATOM 752 C C . GLU A 1 96 ? 14.710 11.696 -2.180 1.00 50.66 96 GLU A C 1
ATOM 754 O O . GLU A 1 96 ? 14.297 12.026 -1.073 1.00 50.66 96 GLU A O 1
ATOM 759 N N . MET A 1 97 ? 14.994 10.423 -2.450 1.00 49.69 97 MET A N 1
ATOM 760 C CA . MET A 1 97 ? 15.397 9.491 -1.401 1.00 49.69 97 MET A CA 1
ATOM 761 C C . MET A 1 97 ? 16.437 8.551 -1.999 1.00 49.69 97 MET A C 1
ATOM 763 O O . MET A 1 97 ? 16.117 7.620 -2.733 1.00 49.69 97 MET A O 1
ATOM 767 N N . ALA A 1 98 ? 17.703 8.877 -1.749 1.00 53.66 98 ALA A N 1
ATOM 768 C CA . ALA A 1 98 ? 18.829 8.026 -2.081 1.00 53.66 98 ALA A CA 1
ATOM 769 C C . ALA A 1 98 ? 18.697 6.706 -1.307 1.00 53.66 98 ALA A C 1
ATOM 771 O O . ALA A 1 98 ? 18.705 6.692 -0.077 1.00 53.66 98 ALA A O 1
ATOM 772 N N . TYR A 1 99 ? 18.550 5.605 -2.033 1.00 46.12 99 TYR A N 1
ATOM 773 C CA . TYR A 1 99 ? 18.718 4.255 -1.508 1.00 46.12 99 TYR A CA 1
ATOM 774 C C . TYR A 1 99 ? 20.225 4.012 -1.393 1.00 46.12 99 TYR A C 1
ATOM 776 O O . TYR A 1 99 ? 20.910 3.880 -2.406 1.00 46.12 99 TYR A O 1
ATOM 784 N N . ASP A 1 100 ? 20.743 4.031 -0.166 1.00 44.59 100 ASP A N 1
ATOM 785 C CA . ASP A 1 100 ? 22.142 3.717 0.121 1.00 44.59 100 ASP A CA 1
ATOM 786 C C . ASP A 1 100 ? 22.271 2.186 0.193 1.00 44.59 100 ASP A C 1
ATOM 788 O O . ASP A 1 100 ? 21.955 1.562 1.208 1.00 44.59 100 ASP A O 1
ATOM 792 N N . ASP A 1 101 ? 22.641 1.571 -0.932 1.00 56.12 101 ASP A N 1
ATOM 793 C CA . ASP A 1 101 ? 23.011 0.157 -0.991 1.00 56.12 101 ASP A CA 1
ATOM 794 C C . ASP A 1 101 ? 24.492 0.013 -0.619 1.00 56.12 101 ASP A C 1
ATOM 796 O O . ASP A 1 101 ? 25.395 0.547 -1.270 1.00 56.12 101 ASP A O 1
ATOM 800 N N . ALA A 1 102 ? 24.742 -0.684 0.485 1.00 49.50 102 ALA A N 1
ATOM 801 C CA . ALA A 1 102 ? 26.068 -0.883 1.041 1.00 49.50 102 ALA A CA 1
ATOM 802 C C . ALA A 1 102 ? 26.876 -1.899 0.211 1.00 49.50 102 ALA A C 1
ATOM 804 O O . ALA A 1 102 ? 26.848 -3.101 0.471 1.00 49.50 102 ALA A O 1
ATOM 805 N N . GLY A 1 103 ? 27.685 -1.397 -0.726 1.00 39.16 103 GLY A N 1
ATOM 806 C CA . GLY A 1 103 ? 28.760 -2.135 -1.397 1.00 39.16 103 GLY A CA 1
ATOM 807 C C . GLY A 1 103 ? 30.153 -1.734 -0.890 1.00 39.16 103 GLY A C 1
ATOM 808 O O . GLY A 1 103 ? 30.716 -0.727 -1.307 1.00 39.16 103 GLY A O 1
ATOM 809 N N . ILE A 1 104 ? 30.733 -2.538 0.005 1.00 46.31 104 ILE A N 1
ATOM 810 C CA . ILE A 1 104 ? 32.110 -2.432 0.532 1.00 46.31 104 ILE A CA 1
ATOM 811 C C . ILE A 1 104 ? 33.157 -2.566 -0.592 1.00 46.31 104 ILE A C 1
ATOM 813 O O . ILE A 1 104 ? 33.220 -3.632 -1.194 1.00 46.31 104 ILE A O 1
ATOM 817 N N . LEU A 1 105 ? 34.076 -1.595 -0.751 1.00 41.16 105 LEU A N 1
ATOM 818 C CA . LEU A 1 105 ? 35.499 -1.828 -1.088 1.00 41.16 105 LEU A CA 1
ATOM 819 C C . LEU A 1 105 ? 36.421 -0.703 -0.541 1.00 41.16 105 LEU A C 1
ATOM 821 O O . LEU A 1 105 ? 36.568 0.357 -1.133 1.00 41.16 105 LEU A O 1
ATOM 825 N N . ASN A 1 106 ? 37.054 -1.002 0.598 1.00 36.28 106 ASN A N 1
ATOM 826 C CA . ASN A 1 106 ? 38.413 -0.665 1.061 1.00 36.28 106 ASN A CA 1
ATOM 827 C C . ASN A 1 106 ? 39.081 0.729 0.878 1.00 36.28 106 ASN A C 1
ATOM 829 O O . ASN A 1 106 ? 39.483 1.115 -0.210 1.00 36.28 106 ASN A O 1
ATOM 833 N N . VAL A 1 107 ? 39.456 1.284 2.048 1.00 37.81 107 VAL A N 1
ATOM 834 C CA . VAL A 1 107 ? 40.813 1.733 2.468 1.00 37.81 107 VAL A CA 1
ATOM 835 C C . VAL A 1 107 ? 41.475 2.900 1.709 1.00 37.81 107 VAL A C 1
ATOM 837 O O . VAL A 1 107 ? 42.047 2.715 0.643 1.00 37.81 107 VAL A O 1
ATOM 840 N N . GLN A 1 108 ? 41.525 4.083 2.345 1.00 32.00 108 GLN A N 1
ATOM 841 C CA . GLN A 1 108 ? 42.721 4.672 2.999 1.00 32.00 108 GLN A CA 1
ATOM 842 C C . GLN A 1 108 ? 42.466 6.173 3.302 1.00 32.00 108 GLN A C 1
ATOM 844 O O . GLN A 1 108 ? 42.396 6.997 2.398 1.00 32.00 108 GLN A O 1
ATOM 849 N N . GLN A 1 109 ? 42.374 6.546 4.583 1.00 35.91 109 GLN A N 1
ATOM 850 C CA . GLN A 1 109 ? 42.635 7.921 5.059 1.00 35.91 109 GLN A CA 1
ATOM 851 C C . GLN A 1 109 ? 44.164 8.093 5.184 1.00 35.91 109 GLN A C 1
ATOM 853 O O . GLN A 1 109 ? 44.823 7.112 5.554 1.00 35.91 109 GLN A O 1
ATOM 858 N N . PRO A 1 110 ? 44.768 9.264 4.889 1.00 42.06 110 PRO A N 1
ATOM 859 C CA . PRO A 1 110 ? 44.752 10.435 5.796 1.00 42.06 110 PRO A CA 1
ATOM 860 C C . PRO A 1 110 ? 44.719 11.781 5.002 1.00 42.06 110 PRO A C 1
ATOM 862 O O . PRO A 1 110 ? 44.731 11.758 3.781 1.00 42.06 110 PRO A O 1
ATOM 865 N N . ALA A 1 111 ? 44.642 13.009 5.523 1.00 30.14 111 ALA A N 1
ATOM 866 C CA . ALA A 1 111 ? 44.956 13.615 6.811 1.00 30.14 111 ALA A CA 1
ATOM 867 C C . ALA A 1 111 ? 44.135 14.924 6.989 1.00 30.14 111 ALA A C 1
ATOM 869 O O . ALA A 1 111 ? 43.838 15.603 6.009 1.00 30.14 111 ALA A O 1
ATOM 870 N N . SER A 1 112 ? 43.818 15.280 8.239 1.00 39.84 112 SER A N 1
ATOM 871 C CA . SER A 1 112 ? 43.521 16.664 8.694 1.00 39.84 112 SER A CA 1
ATOM 872 C C . SER A 1 112 ? 44.827 17.503 8.720 1.00 39.84 112 SER A C 1
ATOM 874 O O . SER A 1 112 ? 45.877 16.863 8.597 1.00 39.84 112 SER A O 1
ATOM 876 N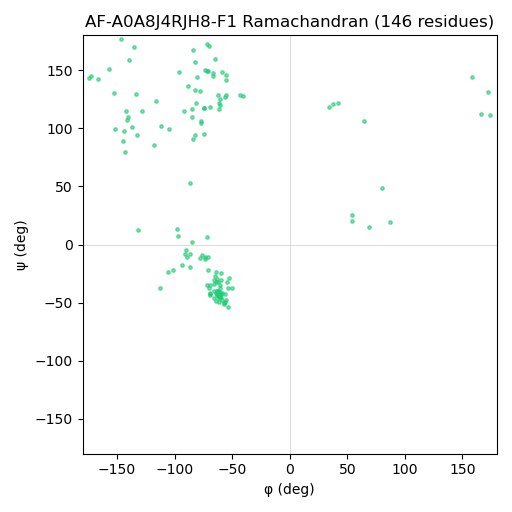 N . PRO A 1 113 ? 44.871 18.846 8.950 1.00 51.66 113 PRO A N 1
ATOM 877 C CA . PRO A 1 113 ? 43.934 19.715 9.702 1.00 51.66 113 PRO A CA 1
ATOM 878 C C . PRO A 1 113 ? 43.598 21.059 8.977 1.00 51.66 113 PRO A C 1
ATOM 880 O O . PRO A 1 113 ? 44.135 21.332 7.911 1.00 51.66 113 PRO A O 1
ATOM 883 N N . ASP A 1 114 ? 42.631 21.877 9.408 1.00 31.38 114 ASP A N 1
ATOM 884 C CA . ASP A 1 114 ? 42.839 22.926 10.425 1.00 31.38 114 ASP A CA 1
ATOM 885 C C . ASP A 1 114 ? 41.504 23.494 10.961 1.00 31.38 114 ASP A C 1
ATOM 887 O O . ASP A 1 114 ? 40.537 23.649 10.211 1.00 31.38 114 ASP A O 1
ATOM 891 N N . LEU A 1 115 ? 41.476 23.780 12.268 1.00 38.66 115 LEU A N 1
ATOM 892 C CA . LEU A 1 115 ? 40.463 24.594 12.962 1.00 38.66 115 LEU A CA 1
ATOM 893 C C . LEU A 1 115 ? 40.671 26.067 12.546 1.00 38.66 115 LEU A C 1
ATOM 895 O O . LEU A 1 115 ? 41.785 26.457 12.240 1.00 38.66 115 LEU A O 1
ATOM 899 N N . ASP A 1 116 ? 39.693 26.963 12.457 1.00 36.44 116 ASP A N 1
ATOM 900 C CA . ASP A 1 116 ? 38.734 27.419 13.464 1.00 36.44 116 ASP A CA 1
ATOM 901 C C . ASP A 1 116 ? 37.755 28.371 12.736 1.00 36.44 116 ASP A C 1
ATOM 903 O O . ASP A 1 116 ? 38.195 29.124 11.873 1.00 36.44 116 ASP A O 1
ATOM 907 N N . GLU A 1 117 ? 36.459 28.371 13.073 1.00 44.56 117 GLU A N 1
ATOM 908 C CA . GLU A 1 117 ? 35.677 29.598 13.347 1.00 44.56 117 GLU A CA 1
ATOM 909 C C . GLU A 1 117 ? 34.172 29.311 13.563 1.00 44.56 117 GLU A C 1
ATOM 911 O O . GLU A 1 117 ? 33.413 28.925 12.678 1.00 44.56 117 GLU A O 1
ATOM 916 N N . VAL A 1 118 ? 33.769 29.511 14.820 1.00 42.78 118 VAL A N 1
ATOM 917 C CA . VAL A 1 118 ? 32.518 30.101 15.329 1.00 42.78 118 VAL A CA 1
ATOM 918 C C . VAL A 1 118 ? 31.178 29.909 14.582 1.00 42.78 118 VAL A C 1
ATOM 920 O O . VAL A 1 118 ? 30.881 30.439 13.518 1.00 42.78 118 VAL A O 1
ATOM 923 N N . ARG A 1 119 ? 30.279 29.260 15.330 1.00 46.47 119 ARG A N 1
ATOM 924 C CA . ARG A 1 119 ? 28.826 29.093 15.173 1.00 46.47 119 ARG A CA 1
ATOM 925 C C . ARG A 1 119 ? 28.083 30.377 14.759 1.00 46.47 119 ARG A C 1
ATOM 927 O O . ARG A 1 119 ? 28.083 31.336 15.524 1.00 46.47 119 ARG A O 1
ATOM 934 N N . VAL A 1 120 ? 27.264 30.317 13.700 1.00 46.59 120 VAL A N 1
ATOM 935 C CA . VAL A 1 120 ? 26.056 31.161 13.555 1.00 46.59 120 VAL A CA 1
ATOM 936 C C . VAL A 1 120 ? 24.917 30.359 12.911 1.00 46.59 120 VAL A C 1
ATOM 938 O O . VAL A 1 120 ? 24.978 29.963 11.750 1.00 46.59 120 VAL A O 1
ATOM 941 N N . LEU A 1 121 ? 23.851 30.141 13.685 1.00 50.78 121 LEU A N 1
ATOM 942 C CA . LEU A 1 121 ? 22.547 29.663 13.220 1.00 50.78 121 LEU A CA 1
ATOM 943 C C . LEU A 1 121 ? 22.007 30.590 12.122 1.00 50.78 121 LEU A C 1
ATOM 945 O O . LEU A 1 121 ? 21.885 31.795 12.344 1.00 50.78 121 LEU A O 1
ATOM 949 N N . ARG A 1 122 ? 21.589 30.043 10.974 1.00 43.31 122 ARG A N 1
ATOM 950 C CA . ARG A 1 122 ? 20.736 30.789 10.042 1.00 43.31 122 ARG A CA 1
ATOM 951 C C . ARG A 1 122 ? 19.612 29.928 9.489 1.00 43.31 122 ARG A C 1
ATOM 953 O O . ARG A 1 122 ? 19.791 29.174 8.537 1.00 43.31 122 ARG A O 1
ATOM 960 N N . ASN A 1 123 ? 18.441 30.143 10.078 1.00 36.00 123 ASN A N 1
ATOM 961 C CA . ASN A 1 123 ? 17.127 29.799 9.559 1.00 36.00 123 ASN A CA 1
ATOM 962 C C . ASN A 1 123 ? 17.037 30.101 8.056 1.00 36.00 123 ASN A C 1
ATOM 964 O O . ASN A 1 123 ? 17.268 31.236 7.627 1.00 36.00 123 ASN A O 1
ATOM 968 N N . LYS A 1 124 ? 16.621 29.106 7.274 1.00 39.44 124 LYS A N 1
ATOM 969 C CA . LYS A 1 124 ? 16.030 29.309 5.953 1.00 39.44 124 LYS A CA 1
ATOM 970 C C . LYS A 1 124 ? 14.567 28.899 6.098 1.00 39.44 124 LYS A C 1
ATOM 972 O O . LYS A 1 124 ? 14.248 27.724 6.225 1.00 39.44 124 LYS A O 1
ATOM 977 N N . ARG A 1 125 ? 13.700 29.904 6.200 1.00 40.31 125 ARG A N 1
ATOM 978 C CA . ARG A 1 125 ? 12.254 29.763 6.017 1.00 40.31 125 ARG A CA 1
ATOM 979 C C . ARG A 1 125 ? 12.026 29.148 4.635 1.00 40.31 125 ARG A C 1
ATOM 981 O O . ARG A 1 125 ? 12.522 29.702 3.658 1.00 40.31 125 ARG A O 1
ATOM 988 N N . LEU A 1 126 ? 11.268 28.060 4.573 1.00 38.97 126 LEU A N 1
ATOM 989 C CA . LEU A 1 126 ? 10.578 27.650 3.353 1.00 38.97 126 LEU A CA 1
ATOM 990 C C . LEU A 1 126 ? 9.576 28.760 2.988 1.00 38.97 126 LEU A C 1
ATOM 992 O O . LEU A 1 126 ? 8.810 29.171 3.867 1.00 38.97 126 LEU A O 1
ATOM 996 N N . PRO A 1 127 ? 9.555 29.283 1.753 1.00 42.59 127 PRO A N 1
ATOM 997 C CA . PRO A 1 127 ? 8.396 30.014 1.282 1.00 42.59 127 PRO A CA 1
ATOM 998 C C . PRO A 1 127 ? 7.305 29.002 0.910 1.00 42.59 127 PRO A C 1
ATOM 1000 O O . PRO A 1 127 ? 7.374 28.347 -0.124 1.00 42.59 127 PRO A O 1
ATOM 1003 N N . VAL A 1 128 ? 6.292 28.891 1.774 1.00 36.69 128 VAL A N 1
ATOM 1004 C CA . VAL A 1 128 ? 4.942 28.497 1.355 1.00 36.69 128 VAL A CA 1
ATOM 1005 C C . VAL A 1 128 ? 4.460 29.564 0.379 1.00 36.69 128 VAL A C 1
ATOM 1007 O O . VAL A 1 128 ? 4.392 30.738 0.743 1.00 36.69 128 VAL A O 1
ATOM 1010 N N . SER A 1 129 ? 4.119 29.157 -0.839 1.00 37.81 129 SER A N 1
ATOM 1011 C CA . SER A 1 129 ? 3.282 29.948 -1.735 1.00 37.81 129 SER A CA 1
ATOM 1012 C C . SER A 1 129 ? 2.020 29.140 -2.007 1.00 37.81 129 SER A C 1
ATOM 1014 O O . SER A 1 129 ? 1.955 28.365 -2.952 1.00 37.81 129 SER A O 1
ATOM 1016 N N . ILE A 1 130 ? 1.053 29.287 -1.101 1.00 38.62 130 ILE A N 1
ATOM 1017 C CA . ILE A 1 130 ? -0.355 28.982 -1.350 1.00 38.62 130 ILE A CA 1
ATOM 1018 C C . ILE A 1 130 ? -0.882 30.119 -2.222 1.00 38.62 130 ILE A C 1
ATOM 1020 O O . ILE A 1 130 ? -0.853 31.283 -1.819 1.00 38.62 130 ILE A O 1
ATOM 1024 N N . GLU A 1 131 ? -1.309 29.786 -3.431 1.00 40.84 131 GLU A N 1
ATOM 1025 C CA . GLU A 1 131 ? -2.190 30.638 -4.215 1.00 40.84 131 GLU A CA 1
ATOM 1026 C C . GLU A 1 131 ? -3.624 30.342 -3.774 1.00 40.84 131 GLU A C 1
ATOM 1028 O O . GLU A 1 131 ? -4.133 29.247 -3.989 1.00 40.84 131 GLU A O 1
ATOM 1033 N N . ASP A 1 132 ? -4.246 31.302 -3.089 1.00 37.09 132 ASP A N 1
ATOM 1034 C CA . ASP A 1 132 ? -5.670 31.250 -2.774 1.00 37.09 132 ASP A CA 1
ATOM 1035 C C . ASP A 1 132 ? -6.376 32.410 -3.475 1.00 37.09 132 ASP A C 1
ATOM 1037 O O . ASP A 1 132 ? -6.002 33.585 -3.357 1.00 37.09 132 ASP A O 1
ATOM 1041 N N . VAL A 1 133 ? -7.364 32.032 -4.274 1.00 36.38 133 VAL A N 1
ATOM 1042 C CA . VAL A 1 133 ? -8.199 32.885 -5.108 1.00 36.38 133 VAL A CA 1
ATOM 1043 C C . VAL A 1 133 ? -9.427 33.266 -4.281 1.00 36.38 133 VAL A C 1
ATOM 1045 O O . VAL A 1 133 ? -10.222 32.412 -3.925 1.00 36.38 133 VAL A O 1
ATOM 1048 N N . THR A 1 134 ? -9.535 34.567 -3.991 1.00 41.59 134 THR A N 1
ATOM 1049 C CA . THR A 1 134 ? -10.754 35.367 -3.734 1.00 41.59 134 THR A CA 1
ATOM 1050 C C . THR A 1 134 ? -11.913 34.733 -2.945 1.00 41.59 134 THR A C 1
ATOM 1052 O O . THR A 1 134 ? -12.619 33.877 -3.457 1.00 41.59 134 THR A O 1
ATOM 1055 N N . ASP A 1 135 ? -12.290 35.337 -1.810 1.00 39.47 135 ASP A N 1
ATOM 1056 C CA . ASP A 1 135 ? -13.405 36.298 -1.833 1.00 39.47 135 ASP A CA 1
ATOM 1057 C C . ASP A 1 135 ? -13.638 37.054 -0.514 1.00 39.47 135 ASP A C 1
ATOM 1059 O O . ASP A 1 135 ? -13.467 36.570 0.604 1.00 39.47 135 ASP A O 1
ATOM 1063 N N . PHE A 1 136 ? -14.039 38.309 -0.700 1.00 51.34 136 PHE A N 1
ATOM 1064 C CA . PHE A 1 136 ? -14.332 39.325 0.300 1.00 51.34 136 PHE A CA 1
ATOM 1065 C C . PHE A 1 136 ? -15.594 39.007 1.107 1.00 51.34 136 PHE A C 1
ATOM 1067 O O . PHE A 1 136 ? -16.691 39.089 0.566 1.00 51.34 136 PHE A O 1
ATOM 1074 N N . TRP A 1 137 ? -15.471 38.829 2.425 1.00 45.53 137 TRP A N 1
ATOM 1075 C CA . TRP A 1 137 ? -16.584 39.054 3.358 1.00 45.53 137 TRP A CA 1
ATOM 1076 C C . TRP A 1 137 ? -16.117 39.887 4.554 1.00 45.53 137 TRP A C 1
ATOM 1078 O O . TRP A 1 137 ? -15.585 39.399 5.549 1.00 45.53 137 TRP A O 1
ATOM 1088 N N . THR A 1 138 ? -16.313 41.199 4.447 1.00 48.16 138 THR A N 1
ATOM 1089 C CA . THR A 1 138 ? -16.213 42.140 5.563 1.00 48.16 138 THR A CA 1
ATOM 1090 C C . THR A 1 138 ? -17.510 42.134 6.369 1.00 48.16 138 THR A C 1
ATOM 1092 O O . THR A 1 138 ? -18.550 42.514 5.834 1.00 48.16 138 THR A O 1
ATOM 1095 N N . SER A 1 139 ? -17.445 41.831 7.668 1.00 36.59 139 SER A N 1
ATOM 1096 C CA . SER A 1 139 ? -17.682 42.822 8.742 1.00 36.59 139 SER A CA 1
ATOM 1097 C C . SER A 1 139 ? -18.074 42.189 10.082 1.00 36.59 139 SER A C 1
ATOM 1099 O O . SER A 1 139 ? -18.773 41.185 10.161 1.00 36.59 139 SER A O 1
ATOM 1101 N N . ARG A 1 140 ? -17.580 42.825 11.149 1.00 53.56 140 ARG A N 1
ATOM 1102 C CA . ARG A 1 140 ? -17.684 42.464 12.571 1.00 53.56 140 ARG A CA 1
ATOM 1103 C C . ARG A 1 140 ? -18.993 42.937 13.235 1.00 53.56 140 ARG A C 1
ATOM 1105 O O . ARG A 1 140 ? -19.690 43.774 12.667 1.00 53.56 140 ARG A O 1
ATOM 1112 N N . PRO A 1 141 ? -19.297 42.433 14.451 1.00 52.75 141 PRO A N 1
ATOM 1113 C CA . PRO A 1 141 ? -20.593 42.561 15.109 1.00 52.75 141 PRO A CA 1
ATOM 1114 C C . PRO A 1 141 ? -20.764 43.906 15.822 1.00 52.75 141 PRO A C 1
ATOM 1116 O O . PRO A 1 141 ? -19.796 44.543 16.234 1.00 52.75 141 PRO A O 1
ATOM 1119 N N . THR A 1 142 ? -22.011 44.315 16.038 1.00 50.94 142 THR A N 1
ATOM 1120 C CA . THR A 1 142 ? -22.358 45.410 16.952 1.00 50.94 142 THR A CA 1
ATOM 1121 C C . THR A 1 142 ? -23.632 45.039 17.705 1.00 50.94 142 THR A C 1
ATOM 1123 O O . THR A 1 142 ? -24.711 44.987 17.128 1.00 50.94 142 THR A O 1
ATOM 1126 N N . THR A 1 143 ? -23.501 44.763 19.002 1.00 59.47 143 THR A N 1
ATOM 1127 C CA . THR A 1 143 ? -24.612 44.843 19.963 1.00 59.47 143 THR A CA 1
ATOM 1128 C C . THR A 1 143 ? -24.927 46.311 20.249 1.00 59.47 143 THR A C 1
ATOM 1130 O O . THR A 1 143 ? -23.998 47.121 20.310 1.00 59.47 143 THR A O 1
ATOM 1133 N N . PRO A 1 144 ? -26.187 46.645 20.558 1.00 57.69 144 PRO A N 1
ATOM 1134 C CA . PRO A 1 144 ? -26.420 47.109 21.922 1.00 57.69 144 PRO A CA 1
ATOM 1135 C C . PRO A 1 144 ? -27.714 46.581 22.561 1.00 57.69 144 PRO A C 1
ATOM 1137 O O . PRO A 1 144 ? -28.664 46.156 21.913 1.00 57.69 144 PRO A O 1
ATOM 1140 N N . ASN A 1 145 ? -27.673 46.637 23.886 1.00 52.72 145 ASN A N 1
ATOM 1141 C CA . ASN A 1 145 ? -28.705 46.365 24.878 1.00 52.72 145 ASN A CA 1
ATOM 1142 C C . ASN A 1 145 ? -29.950 47.265 24.697 1.00 52.72 145 ASN A C 1
ATOM 1144 O O . ASN A 1 145 ? -29.784 48.446 24.394 1.00 52.72 145 ASN A O 1
ATOM 1148 N N . VAL A 1 146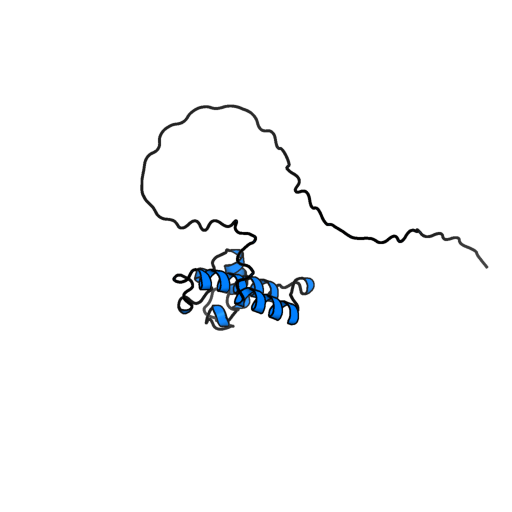 ? -31.153 46.781 25.032 1.00 53.81 146 VAL A N 1
ATOM 1149 C CA . VAL A 1 146 ? -32.199 47.636 25.626 1.00 53.81 146 VAL A CA 1
ATOM 1150 C C . VAL A 1 146 ? -33.152 46.818 26.502 1.00 53.81 146 VAL A C 1
ATOM 1152 O O . VAL A 1 146 ? -33.640 45.761 26.110 1.00 53.81 146 VAL A O 1
ATOM 1155 N N . SER A 1 147 ? -33.364 47.329 27.712 1.00 58.47 147 SER A N 1
ATOM 1156 C CA . SER A 1 147 ? -34.330 46.873 28.707 1.00 58.47 147 SER A CA 1
ATOM 1157 C C . SER A 1 147 ? -35.767 47.219 28.307 1.00 58.47 147 SER A C 1
ATOM 1159 O O . SER A 1 147 ? -36.003 48.277 27.720 1.00 58.47 147 SER A O 1
ATOM 1161 N N . GLY A 1 148 ? -36.714 46.377 28.722 1.00 41.34 148 GLY A N 1
ATOM 1162 C CA . GLY A 1 148 ? -38.157 46.618 28.702 1.00 41.34 148 GLY A CA 1
ATOM 1163 C C . GLY A 1 148 ? -38.879 45.533 29.477 1.00 41.34 148 GLY A C 1
ATOM 1164 O O . GLY A 1 148 ? -38.816 44.378 29.006 1.00 41.34 148 GLY A O 1
#

Secondary structure (DSSP, 8-state):
-HHHH---SB-TTS-TT-SBHHHHHHHHHHTT-GGGTS-GGGTTTT-HHHHHHHHHHHHHHHHHT-SSGGGSPPHHHHHHHHHHHHHTTTSSS-------------------------------------------------------

Radius of gyration: 25.32 Å; Cα contacts (8 Å, |Δi|>4): 87; chains: 1; bounding box: 83×63×46 Å

Foldseek 3Di:
DCVFQVDDQADPPDDPQPRGVLSVLLVCLVVVVVVNRGDVVQCLVNDVLSVVLSNLVSVLVNQCSDPDPVSHDDPVVSVVSNVCSVVVVPVDDDPDDDDDDDDDDDDDDDDDDDDDDDDDDDDDDDDDDDDDDDDDDDDDDDDDDDDD

Mean predicted aligned error: 16.49 Å

Solvent-accessible surface area (backbone atoms only — not comparable to full-atom values): 10115 Å² total; per-residue (Å²): 108,48,86,58,29,76,47,64,64,67,37,90,87,46,58,89,78,33,25,41,38,68,46,36,49,49,56,29,56,77,68,67,38,51,81,84,50,42,32,69,87,73,31,48,90,79,33,72,68,48,29,52,46,51,50,52,52,50,55,53,46,47,36,63,64,45,88,55,70,89,69,32,67,51,72,67,55,51,52,53,52,52,52,39,51,74,68,59,73,68,83,76,78,86,90,83,75,87,80,86,75,91,77,92,80,84,90,83,86,89,80,87,88,83,90,85,83,83,92,76,92,74,89,76,80,79,82,83,79,83,88,79,82,84,84,93,80,89,82,84,90,82,88,83,88,82,90,132